Protein AF-A0A8J2JSR4-F1 (afdb_monomer_lite)

pLDDT: mean 81.47, std 17.01, range [42.22, 95.88]

Organism: NCBI:txid39272

InterPro domains:
  IPR002048 EF-hand domain [PS50222] (8-43)

Secondary structure (DSSP, 8-state):
-HHHHHHHHHHHHHHHHHHH-TT-SSEEEHHHHHHHHHHHS-TTSS-HHHHHHHHHHT-EEEEEEEEETTTTEEEEEEEEEEEEHHHHHHHHHHHHHHHHHHH-TTTTSSS--GGGS-S--S-----GGGGTTS---

Sequence (137 aa):
MEDKIKRESKQYLEKLFKKYDTLNCGAVSMADMRSIIIALLSPQEFDKEELERLMSNHIKESKYTVHNKQTNKFEVKYLKDTIDFPSAMAISVRFLVKAERENNPFSGTGLVQLRHFGPPSEKVIRNPDIQQKRRIF

Radius of gyration: 26.46 Å; chains: 1; bounding box: 50×22×97 Å

Structure (mmCIF, N/CA/C/O backbone):
data_AF-A0A8J2JSR4-F1
#
_entry.id   AF-A0A8J2JSR4-F1
#
loop_
_atom_site.group_PDB
_atom_site.id
_atom_site.type_symbol
_atom_site.label_atom_id
_atom_site.label_alt_id
_atom_site.label_comp_id
_atom_site.label_asym_id
_atom_site.label_entity_id
_atom_site.label_seq_id
_atom_site.pdbx_PDB_ins_code
_atom_site.Cartn_x
_atom_site.Cartn_y
_atom_site.Cartn_z
_atom_site.occupancy
_atom_site.B_iso_or_equiv
_atom_site.auth_seq_id
_atom_site.auth_comp_id
_atom_site.auth_asym_id
_atom_site.auth_atom_id
_atom_site.pdbx_PDB_model_num
ATOM 1 N N . MET A 1 1 ? 2.217 7.407 -18.743 1.00 78.06 1 MET A N 1
ATOM 2 C CA . MET A 1 1 ? 2.757 6.114 -18.261 1.00 78.06 1 MET A CA 1
ATOM 3 C C . MET A 1 1 ? 2.222 5.798 -16.875 1.00 78.06 1 MET A C 1
ATOM 5 O O . MET A 1 1 ? 1.557 4.785 -16.726 1.00 78.06 1 MET A O 1
ATOM 9 N N . GLU A 1 2 ? 2.426 6.688 -15.905 1.00 83.88 2 GLU A N 1
ATOM 10 C CA . GLU A 1 2 ? 1.967 6.505 -14.522 1.00 83.88 2 GLU A CA 1
ATOM 11 C C . GLU A 1 2 ? 0.459 6.230 -14.406 1.00 83.88 2 GLU A C 1
ATOM 13 O O . GLU A 1 2 ? 0.068 5.232 -13.812 1.00 83.88 2 GLU A O 1
ATOM 18 N N . ASP A 1 3 ? -0.390 7.012 -15.083 1.00 87.25 3 ASP A N 1
ATOM 19 C CA . ASP A 1 3 ? -1.846 6.782 -15.078 1.00 87.25 3 ASP A CA 1
ATOM 20 C C . ASP A 1 3 ? -2.262 5.439 -15.682 1.00 87.25 3 ASP A C 1
ATOM 22 O O . ASP A 1 3 ? -3.267 4.854 -15.278 1.00 87.25 3 ASP A O 1
ATOM 26 N N . LYS A 1 4 ? -1.501 4.941 -16.665 1.00 88.06 4 LYS A N 1
ATOM 27 C CA . LYS A 1 4 ? -1.750 3.628 -17.266 1.00 88.06 4 LYS A CA 1
ATOM 28 C C . LYS A 1 4 ? -1.457 2.539 -16.234 1.00 88.06 4 LYS A C 1
ATOM 30 O O . LYS A 1 4 ? -2.358 1.770 -15.916 1.00 88.06 4 LYS A O 1
ATOM 35 N N . ILE A 1 5 ? -0.256 2.567 -15.654 1.00 89.00 5 ILE A N 1
ATOM 36 C CA . ILE A 1 5 ? 0.177 1.619 -14.619 1.00 89.00 5 ILE A CA 1
ATOM 37 C C . ILE A 1 5 ? -0.777 1.654 -13.427 1.00 89.00 5 ILE A C 1
ATOM 39 O O . ILE A 1 5 ? -1.221 0.608 -12.973 1.00 89.00 5 ILE A O 1
ATOM 43 N N . LYS A 1 6 ? -1.170 2.845 -12.967 1.00 90.75 6 LYS A N 1
ATOM 44 C CA . LYS A 1 6 ? -2.132 3.016 -11.875 1.00 90.75 6 LYS A CA 1
ATOM 45 C C . LYS A 1 6 ? -3.478 2.358 -12.175 1.00 90.75 6 LYS A C 1
ATOM 47 O O . LYS A 1 6 ? -4.059 1.753 -11.284 1.00 90.75 6 LYS A O 1
ATOM 52 N N . ARG A 1 7 ? -4.003 2.471 -13.400 1.00 90.38 7 ARG A N 1
ATOM 53 C CA . ARG A 1 7 ? -5.274 1.823 -13.777 1.00 90.38 7 ARG A CA 1
ATOM 54 C C . ARG A 1 7 ? -5.152 0.303 -13.828 1.00 90.38 7 ARG A C 1
ATOM 56 O O . ARG A 1 7 ? -6.048 -0.378 -13.339 1.00 90.38 7 ARG A O 1
ATOM 63 N N . GLU A 1 8 ? -4.062 -0.202 -14.394 1.00 89.69 8 GLU A N 1
ATOM 64 C CA . GLU A 1 8 ? -3.825 -1.638 -14.579 1.00 89.69 8 GLU A CA 1
ATOM 65 C C . GLU A 1 8 ? -3.532 -2.345 -13.248 1.00 89.69 8 GLU A C 1
ATOM 67 O O . GLU A 1 8 ? -4.085 -3.409 -12.973 1.00 89.69 8 GLU A O 1
ATOM 72 N N . SER A 1 9 ? -2.739 -1.723 -12.372 1.00 91.50 9 SER A N 1
ATOM 73 C CA . SER A 1 9 ? -2.354 -2.307 -11.084 1.00 91.50 9 SER A CA 1
ATOM 74 C C . SER A 1 9 ? -3.413 -2.147 -9.993 1.00 91.50 9 SER A C 1
ATOM 76 O O . SER A 1 9 ? -3.409 -2.916 -9.030 1.00 91.50 9 SER A O 1
ATOM 78 N N . LYS A 1 10 ? -4.355 -1.199 -10.131 1.00 92.88 10 LYS A N 1
ATOM 79 C CA . LYS A 1 10 ? -5.305 -0.842 -9.063 1.00 92.88 10 LYS A CA 1
ATOM 80 C C . LYS A 1 10 ? -6.071 -2.033 -8.502 1.00 92.88 10 LYS A C 1
ATOM 82 O O . LYS A 1 10 ? -6.132 -2.185 -7.288 1.00 92.88 10 LYS A O 1
ATOM 87 N N . GLN A 1 11 ? -6.675 -2.853 -9.363 1.00 94.06 11 GLN A N 1
ATOM 88 C CA . GLN A 1 11 ? -7.523 -3.963 -8.912 1.00 94.06 11 GLN A CA 1
ATOM 89 C C . GLN A 1 11 ? -6.721 -5.031 -8.164 1.00 94.06 11 GLN A C 1
ATOM 91 O O . GLN A 1 11 ? -7.205 -5.607 -7.190 1.00 94.06 11 GLN A O 1
ATOM 96 N N . TYR A 1 12 ? -5.497 -5.298 -8.619 1.00 94.00 12 TYR A N 1
ATOM 97 C CA . TYR A 1 12 ? -4.609 -6.249 -7.964 1.00 94.00 12 TYR A CA 1
ATOM 98 C C . TYR A 1 12 ? -4.114 -5.702 -6.623 1.00 94.00 12 TYR A C 1
ATOM 100 O O . TYR A 1 12 ? -4.220 -6.385 -5.604 1.00 94.00 12 TYR A O 1
ATOM 108 N N . LEU A 1 13 ? -3.678 -4.438 -6.598 1.00 94.69 13 LEU A N 1
ATOM 109 C CA . LEU A 1 13 ? -3.234 -3.785 -5.373 1.00 94.69 13 LEU A CA 1
ATOM 110 C C . LEU A 1 13 ? -4.362 -3.676 -4.344 1.00 94.69 13 LEU A C 1
ATOM 112 O O . LEU A 1 13 ? -4.118 -3.877 -3.165 1.00 94.69 13 LEU A O 1
ATOM 116 N N . GLU A 1 14 ? -5.601 -3.417 -4.765 1.00 95.38 14 GLU A N 1
ATOM 117 C CA . GLU A 1 14 ? -6.758 -3.379 -3.863 1.00 95.38 14 GLU A CA 1
ATOM 118 C C . GLU A 1 14 ? -7.030 -4.747 -3.217 1.00 95.38 14 GLU A C 1
ATOM 120 O O . GLU A 1 14 ? -7.317 -4.818 -2.022 1.00 95.38 14 GLU A O 1
ATOM 125 N N . LYS A 1 15 ? -6.897 -5.844 -3.976 1.00 94.75 15 LYS A N 1
ATOM 126 C CA . LYS A 1 15 ? -7.020 -7.209 -3.438 1.00 94.75 15 LYS A CA 1
ATOM 127 C C . LYS A 1 15 ? -5.912 -7.525 -2.437 1.00 94.75 15 LYS A C 1
ATOM 129 O O . LYS A 1 15 ? -6.202 -8.078 -1.379 1.00 94.75 15 LYS A O 1
ATOM 134 N N . LEU A 1 16 ? -4.666 -7.170 -2.757 1.00 94.81 16 LEU A N 1
ATOM 135 C CA . LEU A 1 16 ? -3.543 -7.330 -1.833 1.00 94.81 16 LEU A CA 1
ATOM 136 C C . LEU A 1 16 ? -3.757 -6.490 -0.576 1.00 94.81 16 LEU A C 1
ATOM 138 O O . LEU A 1 16 ? -3.697 -7.021 0.523 1.00 94.81 16 LEU A O 1
ATOM 142 N N . PHE A 1 17 ? -4.092 -5.213 -0.723 1.00 95.88 17 PHE A N 1
ATOM 143 C CA . PHE A 1 17 ? -4.313 -4.311 0.399 1.00 95.88 17 PHE A CA 1
ATOM 144 C C . PHE A 1 17 ? -5.393 -4.837 1.351 1.00 95.88 17 PHE A C 1
ATOM 146 O O . PHE A 1 17 ? -5.145 -4.942 2.545 1.00 95.88 17 PHE A O 1
ATOM 153 N N . LYS A 1 18 ? -6.546 -5.277 0.827 1.00 95.06 18 LYS A N 1
ATOM 154 C CA . LYS A 1 18 ? -7.618 -5.885 1.639 1.00 95.06 18 LYS A CA 1
ATOM 155 C C . LYS A 1 18 ? -7.190 -7.166 2.356 1.00 95.06 18 LYS A C 1
ATOM 157 O O . LYS A 1 18 ? -7.722 -7.468 3.415 1.00 95.06 18 LYS A O 1
ATOM 162 N N . LYS A 1 19 ? -6.244 -7.928 1.799 1.00 95.12 19 LYS A N 1
ATOM 163 C CA . LYS A 1 19 ? -5.693 -9.121 2.461 1.00 95.12 19 LYS A CA 1
ATOM 164 C C . LYS A 1 19 ? -4.889 -8.755 3.714 1.00 95.12 19 LYS A C 1
ATOM 166 O O . LYS A 1 19 ? -4.884 -9.530 4.664 1.00 95.12 19 LYS A O 1
ATOM 171 N N . TYR A 1 20 ? -4.211 -7.609 3.699 1.00 94.31 20 TYR A N 1
ATOM 172 C CA . TYR A 1 20 ? -3.370 -7.148 4.804 1.00 94.31 20 TYR A CA 1
ATOM 173 C C . TYR A 1 20 ? -4.084 -6.168 5.756 1.00 94.31 20 TYR A C 1
ATOM 175 O O . TYR A 1 20 ? -3.687 -6.054 6.913 1.00 94.31 20 TYR A O 1
ATOM 183 N N . ASP A 1 21 ? -5.170 -5.516 5.330 1.00 93.31 21 ASP A N 1
ATOM 184 C CA . ASP A 1 21 ? -6.049 -4.700 6.185 1.00 93.31 21 ASP A CA 1
ATOM 185 C C . ASP A 1 21 ? -6.946 -5.587 7.068 1.00 93.31 21 ASP A C 1
ATOM 187 O O . ASP A 1 21 ? -8.161 -5.686 6.901 1.00 93.31 21 ASP A O 1
ATOM 191 N N . THR A 1 22 ? -6.323 -6.273 8.025 1.00 89.12 22 THR A N 1
ATOM 192 C CA . THR A 1 22 ? -7.001 -7.213 8.936 1.00 89.12 22 THR A CA 1
ATOM 193 C C . THR A 1 22 ? -8.053 -6.547 9.826 1.00 89.12 22 THR A C 1
ATOM 195 O O . THR A 1 22 ? -8.995 -7.203 10.271 1.00 89.12 22 THR A O 1
ATOM 198 N N . LEU A 1 23 ? -7.910 -5.244 10.082 1.00 88.31 23 LEU A N 1
ATOM 199 C CA . LEU A 1 23 ? -8.803 -4.463 10.935 1.00 88.31 23 LEU A CA 1
ATOM 200 C C . LEU A 1 23 ? -9.918 -3.759 10.148 1.00 88.31 23 LEU A C 1
ATOM 202 O O . LEU A 1 23 ? -10.760 -3.108 10.769 1.00 88.31 23 LEU A O 1
ATOM 206 N N . ASN A 1 24 ? -9.941 -3.895 8.816 1.00 87.75 24 ASN A N 1
ATOM 207 C CA . ASN A 1 24 ? -10.837 -3.178 7.904 1.00 87.75 24 ASN A CA 1
ATOM 208 C C . ASN A 1 24 ? -10.876 -1.667 8.188 1.00 87.75 24 ASN A C 1
ATOM 210 O O . ASN A 1 24 ? -11.939 -1.040 8.166 1.00 87.75 24 ASN A O 1
ATOM 214 N N . CYS A 1 25 ? -9.721 -1.086 8.514 1.00 88.81 25 CYS A N 1
ATOM 215 C CA . CYS A 1 25 ? -9.599 0.323 8.877 1.00 88.81 25 CYS A CA 1
ATOM 216 C C . CYS A 1 25 ? -9.194 1.206 7.689 1.00 88.81 25 CYS A C 1
ATOM 218 O O . CYS A 1 25 ? -9.073 2.422 7.838 1.00 88.81 25 CYS A O 1
ATOM 220 N N . GLY A 1 26 ? -9.012 0.613 6.503 1.00 90.69 26 GLY A N 1
ATOM 221 C CA . GLY A 1 26 ? -8.579 1.310 5.295 1.00 90.69 26 GLY A CA 1
ATOM 222 C C . GLY A 1 26 ? -7.092 1.666 5.301 1.00 90.69 26 GLY A C 1
ATOM 223 O O . GLY A 1 26 ? -6.655 2.466 4.467 1.00 90.69 26 GLY A O 1
ATOM 224 N N . ALA A 1 27 ? -6.324 1.087 6.226 1.00 94.06 27 ALA A N 1
ATOM 225 C CA . ALA A 1 27 ? -4.904 1.328 6.406 1.00 94.06 27 ALA A CA 1
ATOM 226 C C . ALA A 1 27 ? -4.170 0.040 6.791 1.00 94.06 27 ALA A C 1
ATOM 228 O O . ALA A 1 27 ? -4.729 -0.852 7.423 1.00 94.06 27 ALA A O 1
ATOM 229 N N . VAL A 1 28 ? -2.897 -0.044 6.422 1.00 95.56 28 VAL A N 1
ATOM 230 C CA . VAL A 1 28 ? -2.024 -1.181 6.743 1.00 95.56 28 VAL A CA 1
ATOM 231 C C . VAL A 1 28 ? -0.803 -0.706 7.517 1.00 95.56 28 VAL A C 1
ATOM 233 O O . VAL A 1 28 ? -0.411 0.457 7.409 1.00 95.56 28 VAL A O 1
ATOM 236 N N . SER A 1 29 ? -0.191 -1.586 8.307 1.00 94.38 29 SER A N 1
ATOM 237 C CA . SER A 1 29 ? 1.064 -1.255 8.986 1.00 94.38 29 SER A CA 1
ATOM 238 C C . SER A 1 29 ? 2.214 -1.104 7.981 1.00 94.38 29 SER A C 1
ATOM 240 O O . SER A 1 29 ? 2.149 -1.609 6.858 1.00 94.38 29 SER A O 1
ATOM 242 N N . MET A 1 30 ? 3.318 -0.464 8.379 1.00 93.19 30 MET A N 1
ATOM 243 C CA . MET A 1 30 ? 4.531 -0.441 7.544 1.00 93.19 30 MET A CA 1
ATOM 244 C C . MET A 1 30 ? 5.041 -1.851 7.200 1.00 93.19 30 MET A C 1
ATOM 246 O O . MET A 1 30 ? 5.494 -2.089 6.082 1.00 93.19 30 MET A O 1
ATOM 250 N N . ALA A 1 31 ? 4.951 -2.805 8.132 1.00 92.75 31 ALA A N 1
ATOM 251 C CA . ALA A 1 31 ? 5.380 -4.186 7.898 1.00 92.75 31 ALA A CA 1
ATOM 252 C C . ALA A 1 31 ? 4.512 -4.886 6.838 1.00 92.75 31 ALA A C 1
ATOM 254 O O . ALA A 1 31 ? 5.020 -5.587 5.957 1.00 92.75 31 ALA A O 1
ATOM 255 N N . ASP A 1 32 ? 3.207 -4.639 6.880 1.00 94.50 32 ASP A N 1
ATOM 256 C CA . ASP A 1 32 ? 2.267 -5.132 5.879 1.00 94.50 32 ASP A CA 1
ATOM 257 C C . ASP A 1 32 ? 2.490 -4.461 4.524 1.00 94.50 32 ASP A C 1
ATOM 259 O O . ASP A 1 32 ? 2.485 -5.130 3.493 1.00 94.50 32 ASP A O 1
ATOM 263 N N . MET A 1 33 ? 2.782 -3.158 4.509 1.00 94.44 33 MET A N 1
ATOM 264 C CA . MET A 1 33 ? 3.117 -2.444 3.280 1.00 94.44 33 MET A CA 1
ATOM 265 C C . MET A 1 33 ? 4.378 -3.012 2.612 1.00 94.44 33 MET A C 1
ATOM 267 O O . MET A 1 33 ? 4.390 -3.204 1.396 1.00 94.44 33 MET A O 1
ATOM 271 N N . ARG A 1 34 ? 5.415 -3.367 3.385 1.00 93.56 34 ARG A N 1
ATOM 272 C CA . ARG A 1 34 ? 6.588 -4.089 2.851 1.00 93.56 34 ARG A CA 1
ATOM 273 C C . ARG A 1 34 ? 6.181 -5.411 2.210 1.00 93.56 34 ARG A C 1
A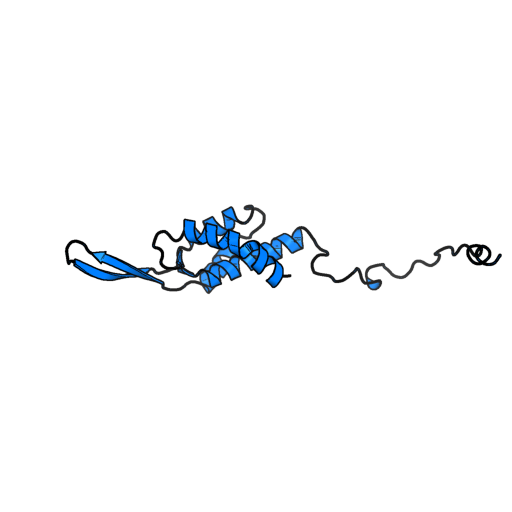TOM 275 O O . ARG A 1 34 ? 6.653 -5.736 1.125 1.00 93.56 34 ARG A O 1
ATOM 282 N N . SER A 1 35 ? 5.284 -6.150 2.858 1.00 93.44 35 SER A N 1
ATOM 283 C CA . SER A 1 35 ? 4.774 -7.424 2.342 1.00 93.44 35 SER A CA 1
ATOM 284 C C . SER A 1 35 ? 3.986 -7.242 1.041 1.00 93.44 35 SER A C 1
ATOM 286 O O . SER A 1 35 ? 4.138 -8.044 0.122 1.00 93.44 35 SER A O 1
ATOM 288 N N . ILE A 1 36 ? 3.207 -6.161 0.923 1.00 94.12 36 ILE A N 1
ATOM 289 C CA . ILE A 1 36 ? 2.512 -5.786 -0.315 1.00 94.12 36 ILE A CA 1
ATOM 290 C C . ILE A 1 36 ? 3.516 -5.511 -1.438 1.00 94.12 36 ILE A C 1
ATOM 292 O O . ILE A 1 36 ? 3.337 -6.032 -2.536 1.00 94.12 36 ILE A O 1
ATOM 296 N N . ILE A 1 37 ? 4.579 -4.743 -1.177 1.00 93.31 37 ILE A N 1
ATOM 297 C CA . ILE A 1 37 ? 5.602 -4.439 -2.191 1.00 93.31 37 ILE A CA 1
ATOM 298 C C . ILE A 1 37 ? 6.351 -5.699 -2.630 1.00 93.31 37 ILE A C 1
ATOM 300 O O . ILE A 1 37 ? 6.508 -5.906 -3.826 1.00 93.31 37 ILE A O 1
ATOM 304 N N . ILE A 1 38 ? 6.724 -6.580 -1.699 1.00 91.62 38 ILE A N 1
ATOM 305 C CA . ILE A 1 38 ? 7.365 -7.870 -2.013 1.00 91.62 38 ILE A CA 1
ATOM 306 C C . ILE A 1 38 ? 6.441 -8.780 -2.841 1.00 91.62 38 ILE A C 1
ATOM 308 O O . ILE A 1 38 ? 6.908 -9.561 -3.662 1.00 91.62 38 ILE A O 1
ATOM 312 N N . ALA A 1 39 ? 5.124 -8.708 -2.632 1.00 90.38 39 ALA A N 1
ATOM 313 C CA . ALA A 1 39 ? 4.154 -9.471 -3.419 1.00 90.38 39 ALA A CA 1
ATOM 314 C C . ALA A 1 39 ? 3.872 -8.855 -4.802 1.00 90.38 39 ALA A C 1
ATOM 316 O O . ALA A 1 39 ? 3.342 -9.534 -5.684 1.00 90.38 39 ALA A O 1
ATOM 317 N N . LEU A 1 40 ? 4.160 -7.563 -4.971 1.00 89.25 40 LEU A N 1
ATOM 318 C CA . LEU A 1 40 ? 3.957 -6.818 -6.210 1.00 89.25 40 LEU A CA 1
ATOM 319 C C . LEU A 1 40 ? 5.188 -6.877 -7.122 1.00 89.25 40 LEU A C 1
ATOM 321 O O . LEU A 1 40 ? 5.037 -6.895 -8.340 1.00 89.25 40 LEU A O 1
ATOM 325 N N . LEU A 1 41 ? 6.379 -6.870 -6.526 1.00 87.94 41 LEU A N 1
ATOM 326 C CA . LEU A 1 41 ? 7.670 -6.717 -7.186 1.00 87.94 41 LEU A CA 1
ATOM 327 C C . LEU A 1 41 ? 8.666 -7.733 -6.640 1.00 87.94 41 LEU A C 1
ATOM 329 O O . LEU A 1 41 ? 8.679 -8.047 -5.448 1.00 87.94 41 LEU A O 1
ATOM 333 N N . SER A 1 42 ? 9.561 -8.197 -7.502 1.00 81.94 42 SER A N 1
ATOM 334 C CA . SER A 1 42 ? 10.660 -9.060 -7.086 1.00 81.94 42 SER A CA 1
ATOM 335 C C . SER A 1 42 ? 11.619 -8.286 -6.167 1.00 81.94 42 SER A C 1
ATOM 337 O O . SER A 1 42 ? 11.832 -7.092 -6.375 1.00 81.94 42 SER A O 1
ATOM 339 N N . PRO A 1 43 ? 12.285 -8.932 -5.188 1.00 76.44 43 PRO A N 1
ATOM 340 C CA . PRO A 1 43 ? 13.209 -8.256 -4.265 1.00 76.44 43 PRO A CA 1
ATOM 341 C C . PRO A 1 43 ? 14.379 -7.502 -4.919 1.00 76.44 43 PRO A C 1
ATOM 343 O O . PRO A 1 43 ? 15.067 -6.752 -4.236 1.00 76.44 43 PRO A O 1
ATOM 346 N N . GLN A 1 44 ? 14.636 -7.738 -6.207 1.00 78.06 44 GLN A N 1
ATOM 347 C CA . GLN A 1 44 ? 15.673 -7.067 -6.995 1.00 78.06 44 GLN A CA 1
ATOM 348 C C . GLN A 1 44 ? 15.177 -5.765 -7.649 1.00 78.06 44 GLN A C 1
ATOM 350 O O . GLN A 1 44 ? 15.992 -4.945 -8.049 1.00 78.06 44 GLN A O 1
ATOM 355 N N . GLU A 1 45 ? 13.860 -5.565 -7.746 1.00 78.25 45 GLU A N 1
ATOM 356 C CA . GLU A 1 45 ? 13.233 -4.456 -8.484 1.00 78.25 45 GLU A CA 1
ATOM 357 C C . GLU A 1 45 ? 12.963 -3.223 -7.606 1.00 78.25 45 GLU A C 1
ATOM 359 O O . GLU A 1 45 ? 12.481 -2.197 -8.090 1.00 78.25 45 GLU A O 1
ATOM 364 N N . PHE A 1 46 ? 13.248 -3.295 -6.302 1.00 83.62 46 PHE A N 1
ATOM 365 C CA . PHE A 1 46 ? 13.070 -2.160 -5.404 1.00 83.62 46 PHE A CA 1
ATOM 366 C C . PHE A 1 46 ? 14.218 -2.016 -4.407 1.00 83.62 46 PHE A C 1
ATOM 368 O O . PHE A 1 46 ? 14.733 -2.983 -3.848 1.00 83.62 46 PHE A O 1
ATOM 375 N N . ASP A 1 47 ? 14.584 -0.761 -4.158 1.00 89.19 47 ASP A N 1
ATOM 376 C CA . ASP A 1 47 ? 15.524 -0.394 -3.110 1.00 89.19 47 ASP A CA 1
ATOM 377 C C . ASP A 1 47 ? 14.784 -0.298 -1.768 1.00 89.19 47 ASP A C 1
ATOM 379 O O . ASP A 1 47 ? 13.778 0.409 -1.633 1.00 89.19 47 ASP A O 1
ATOM 383 N N . LYS A 1 48 ? 15.291 -1.029 -0.772 1.00 88.75 48 LYS A N 1
ATOM 384 C CA . LYS A 1 48 ? 14.727 -1.059 0.579 1.00 88.75 48 LYS A CA 1
ATOM 385 C C . LYS A 1 48 ? 14.841 0.302 1.257 1.00 88.75 48 LYS A C 1
ATOM 387 O O . LYS A 1 48 ? 13.903 0.699 1.939 1.00 88.75 48 LYS A O 1
ATOM 392 N N . GLU A 1 49 ? 15.937 1.027 1.055 1.00 91.19 49 GLU A N 1
ATOM 393 C CA . GLU A 1 49 ? 16.144 2.338 1.681 1.00 91.19 49 GLU A CA 1
ATOM 394 C C . GLU A 1 49 ? 15.185 3.381 1.096 1.00 91.19 49 GLU A C 1
ATOM 396 O O . GLU A 1 49 ? 14.527 4.125 1.832 1.00 91.19 49 GLU A O 1
ATOM 401 N N . GLU A 1 50 ? 15.026 3.385 -0.233 1.00 92.62 50 GLU A N 1
ATOM 402 C CA . GLU A 1 50 ? 14.011 4.193 -0.907 1.00 92.62 50 GLU A CA 1
ATOM 403 C C . GLU A 1 50 ? 12.594 3.865 -0.406 1.00 92.62 50 GLU A C 1
ATOM 405 O O . GLU A 1 50 ? 11.813 4.791 -0.162 1.00 92.62 50 GLU A O 1
ATOM 410 N N . LEU A 1 51 ? 12.267 2.579 -0.219 1.00 92.88 51 LEU A N 1
ATOM 411 C CA . LEU A 1 51 ? 10.961 2.141 0.278 1.00 92.88 51 LEU A CA 1
ATOM 412 C C . LEU A 1 51 ? 10.695 2.642 1.702 1.00 92.88 51 LEU A C 1
ATOM 414 O O . LEU A 1 51 ? 9.637 3.221 1.942 1.00 92.88 51 LEU A O 1
ATOM 418 N N . GLU A 1 52 ? 11.645 2.480 2.626 1.00 93.56 52 GLU A N 1
ATOM 419 C CA . GLU A 1 52 ? 11.512 2.979 4.002 1.00 93.56 52 GLU A CA 1
ATOM 420 C C . GLU A 1 52 ? 11.271 4.482 4.045 1.00 93.56 52 GLU A C 1
ATOM 422 O O . GLU A 1 52 ? 10.358 4.958 4.725 1.00 93.56 52 GLU A O 1
ATOM 427 N N . ARG A 1 53 ? 12.048 5.242 3.270 1.00 94.31 53 ARG A N 1
ATOM 428 C CA . ARG A 1 53 ? 11.893 6.694 3.182 1.00 94.31 53 ARG A CA 1
ATOM 429 C C . ARG A 1 53 ? 10.509 7.083 2.663 1.00 94.31 53 ARG A C 1
ATOM 431 O O . ARG A 1 53 ? 9.886 7.996 3.200 1.00 94.31 53 ARG A O 1
ATOM 438 N N . LEU A 1 54 ? 10.021 6.409 1.622 1.00 94.00 54 LEU A N 1
ATOM 439 C CA . LEU A 1 54 ? 8.698 6.687 1.063 1.00 94.00 54 LEU A CA 1
ATOM 440 C C . LEU A 1 54 ? 7.583 6.333 2.039 1.00 94.00 54 LEU A C 1
ATOM 442 O O . LEU A 1 54 ? 6.694 7.149 2.248 1.00 94.00 54 LEU A O 1
ATOM 446 N N . MET A 1 55 ? 7.646 5.164 2.672 1.00 94.19 55 MET A N 1
ATOM 447 C CA . MET A 1 55 ? 6.669 4.779 3.687 1.00 94.19 55 MET A CA 1
ATOM 448 C C . MET A 1 55 ? 6.632 5.799 4.824 1.00 94.19 55 MET A C 1
ATOM 450 O O . MET A 1 55 ? 5.548 6.239 5.189 1.00 94.19 55 MET A O 1
ATOM 454 N N . SER A 1 56 ? 7.799 6.252 5.290 1.00 94.12 56 SER A N 1
ATOM 455 C CA . SER A 1 56 ? 7.924 7.239 6.370 1.00 94.12 56 SER A CA 1
ATOM 456 C C . SER A 1 56 ? 7.239 8.571 6.042 1.00 94.12 56 SER A C 1
ATOM 458 O O . SER A 1 56 ? 6.567 9.147 6.892 1.00 94.12 56 SER A O 1
ATOM 460 N N . ASN A 1 57 ? 7.328 9.030 4.789 1.00 94.00 57 ASN A N 1
ATOM 461 C CA . ASN A 1 57 ? 6.652 10.250 4.325 1.00 94.00 57 ASN A CA 1
ATOM 462 C C . ASN A 1 57 ? 5.121 10.120 4.257 1.00 94.00 57 ASN A C 1
ATOM 464 O O . ASN A 1 57 ? 4.415 11.125 4.179 1.00 94.00 57 ASN A O 1
ATOM 468 N N . HIS A 1 58 ? 4.614 8.890 4.237 1.00 92.50 58 HIS A N 1
ATOM 469 C CA . HIS A 1 58 ? 3.201 8.571 4.077 1.00 92.50 58 HIS A CA 1
ATOM 470 C C . HIS A 1 58 ? 2.557 8.007 5.352 1.00 92.50 58 HIS A C 1
ATOM 472 O O . HIS A 1 58 ? 1.389 7.613 5.310 1.00 92.50 58 HIS A O 1
ATOM 478 N N . ILE A 1 59 ? 3.285 7.990 6.476 1.00 93.38 59 ILE A N 1
ATOM 479 C CA . ILE A 1 59 ? 2.762 7.544 7.768 1.00 93.38 59 ILE A CA 1
ATOM 480 C C . ILE A 1 59 ? 1.614 8.448 8.212 1.00 93.38 59 ILE A C 1
ATOM 482 O O . ILE A 1 59 ? 1.715 9.677 8.222 1.00 93.38 59 ILE A O 1
ATOM 486 N N . LYS A 1 60 ? 0.520 7.811 8.623 1.00 91.12 60 LYS A N 1
ATOM 487 C CA . LYS A 1 60 ? -0.654 8.451 9.207 1.00 91.12 60 LYS A CA 1
ATOM 488 C C . LYS A 1 60 ? -1.163 7.649 10.397 1.00 91.12 60 LYS A C 1
ATOM 490 O O . LYS A 1 60 ? -0.912 6.449 10.530 1.00 91.12 60 LYS A O 1
ATOM 495 N N . GLU A 1 61 ? -1.911 8.331 11.253 1.00 91.50 61 GLU A N 1
ATOM 496 C CA . GLU A 1 61 ? -2.707 7.697 12.297 1.00 91.50 61 GLU A CA 1
ATOM 497 C C . GLU A 1 61 ? -4.063 7.277 11.722 1.00 91.50 61 GLU A C 1
ATOM 499 O O . GLU A 1 61 ? -4.750 8.072 11.076 1.00 91.50 61 GLU A O 1
ATOM 504 N N . SER A 1 62 ? -4.446 6.027 11.969 1.00 90.50 62 SER A N 1
ATOM 505 C CA . SER A 1 62 ? -5.729 5.467 11.541 1.00 90.50 62 SER A CA 1
ATOM 506 C C . SER A 1 62 ? -6.564 5.064 12.744 1.00 90.50 62 SER A C 1
ATOM 508 O O . SER A 1 62 ? -6.042 4.754 13.813 1.00 90.50 62 SER A O 1
ATOM 510 N N . LYS A 1 63 ? -7.885 5.057 12.581 1.00 91.19 63 LYS A N 1
ATOM 511 C CA . LYS A 1 63 ? -8.824 4.693 13.645 1.00 91.19 63 LYS A CA 1
ATOM 512 C C . LYS A 1 63 ? -9.714 3.546 13.209 1.00 91.19 63 LYS A C 1
ATOM 514 O O . LYS A 1 63 ? -10.123 3.479 12.054 1.00 91.19 63 LYS A O 1
ATOM 519 N N . TYR A 1 64 ? -10.049 2.678 14.152 1.00 90.25 64 TYR A N 1
ATOM 520 C CA . TYR A 1 64 ? -10.977 1.577 13.934 1.00 90.25 64 TYR A CA 1
ATOM 521 C C . TYR A 1 64 ? -11.866 1.386 15.154 1.00 90.25 64 TYR A C 1
ATOM 523 O O . TYR A 1 64 ? -11.521 1.765 16.276 1.00 90.25 64 TYR A O 1
ATOM 531 N N . THR A 1 65 ? -13.054 0.844 14.919 1.00 89.38 65 THR A N 1
ATOM 532 C CA . THR A 1 65 ? -14.062 0.660 15.960 1.00 89.38 65 THR A CA 1
ATOM 533 C C . THR A 1 65 ? -14.077 -0.792 16.401 1.00 89.38 65 THR A C 1
ATOM 535 O O . THR A 1 65 ? -14.162 -1.697 15.576 1.00 89.38 65 THR A O 1
ATOM 538 N N . VAL A 1 66 ? -14.014 -1.019 17.710 1.00 90.75 66 VAL A N 1
ATOM 539 C CA . VAL A 1 66 ? -14.120 -2.351 18.308 1.00 90.75 66 VAL A CA 1
ATOM 540 C C . VAL A 1 66 ? -15.366 -2.393 19.174 1.00 90.75 66 VAL A C 1
ATOM 542 O O . VAL A 1 66 ? -15.571 -1.534 20.029 1.00 90.75 66 VAL A O 1
ATOM 545 N N . HIS A 1 67 ? -16.206 -3.404 18.965 1.00 90.69 67 HIS A N 1
ATOM 546 C CA . HIS A 1 67 ? -17.316 -3.682 19.870 1.00 90.69 67 HIS A CA 1
ATOM 547 C C . HIS A 1 67 ? -16.786 -4.418 21.101 1.00 90.69 67 HIS A C 1
ATOM 549 O O . HIS A 1 67 ? -16.352 -5.569 21.013 1.00 90.69 67 HIS A O 1
ATOM 555 N N . ASN A 1 68 ? -16.803 -3.748 22.251 1.00 89.69 68 ASN A N 1
ATOM 556 C CA . ASN A 1 68 ? -16.455 -4.373 23.515 1.00 89.69 68 ASN A CA 1
ATOM 557 C C . ASN A 1 68 ? -17.679 -5.126 24.053 1.00 89.69 68 ASN A C 1
ATOM 559 O O . ASN A 1 68 ? -18.658 -4.524 24.492 1.00 89.69 68 ASN A O 1
ATOM 563 N N . LYS A 1 69 ? -17.610 -6.461 24.038 1.00 91.00 69 LYS A N 1
ATOM 564 C CA . LYS A 1 69 ? -18.700 -7.340 24.489 1.00 91.00 69 LYS A CA 1
ATOM 565 C C . LYS A 1 69 ? -18.975 -7.254 25.993 1.00 91.00 69 LYS A C 1
ATOM 567 O O . LYS A 1 69 ? -20.073 -7.594 26.414 1.00 91.00 69 LYS A O 1
ATOM 572 N N . GLN A 1 70 ? -18.004 -6.818 26.797 1.00 89.94 70 GLN A N 1
ATOM 573 C CA . GLN A 1 70 ? -18.152 -6.730 28.254 1.00 89.94 70 GLN A CA 1
ATOM 574 C C . GLN A 1 70 ? -18.889 -5.457 28.670 1.00 89.94 70 GLN A C 1
ATOM 576 O O . GLN A 1 70 ? -19.778 -5.497 29.513 1.00 89.94 70 GLN A O 1
ATOM 581 N N . THR A 1 71 ? -18.542 -4.322 28.062 1.00 89.75 71 THR A N 1
ATOM 582 C CA . THR A 1 71 ? -19.171 -3.022 28.352 1.00 89.75 71 THR A CA 1
ATOM 583 C C . THR A 1 71 ? -20.358 -2.723 27.436 1.00 89.75 71 THR A C 1
ATOM 585 O O . THR A 1 71 ? -21.079 -1.754 27.666 1.00 89.75 71 THR A O 1
ATOM 588 N N . ASN A 1 72 ? -20.555 -3.554 26.407 1.00 91.31 72 ASN A N 1
ATOM 589 C CA . ASN A 1 72 ? -21.541 -3.419 25.338 1.00 91.31 72 ASN A CA 1
ATOM 590 C C . ASN A 1 72 ? -21.475 -2.066 24.603 1.00 91.31 72 ASN A C 1
ATOM 592 O O . ASN A 1 72 ? -22.477 -1.554 24.105 1.00 91.31 72 ASN A O 1
ATOM 596 N N . LYS A 1 73 ? -20.276 -1.477 24.546 1.00 92.38 73 LYS A N 1
ATOM 597 C CA . LYS A 1 73 ? -20.001 -0.175 23.931 1.00 92.38 73 LYS A CA 1
ATOM 598 C C . LYS A 1 73 ? -19.064 -0.326 22.739 1.00 92.38 73 LYS A C 1
ATOM 600 O O . LYS A 1 73 ? -18.271 -1.265 22.656 1.00 92.38 73 LYS A O 1
ATOM 605 N N . PHE A 1 74 ? -19.157 0.624 21.816 1.00 92.00 74 PHE A N 1
ATOM 606 C CA . PHE A 1 74 ? -18.191 0.777 20.737 1.00 92.00 74 PHE A CA 1
ATOM 607 C C . PHE A 1 74 ? -17.033 1.644 21.219 1.00 92.00 74 PHE A C 1
ATOM 609 O O . PHE A 1 74 ? -17.229 2.786 21.630 1.00 92.00 74 PHE A O 1
ATOM 616 N N . GLU A 1 75 ? -15.829 1.089 21.169 1.00 91.25 75 GLU A N 1
ATOM 617 C CA . GLU A 1 75 ? -14.595 1.784 21.509 1.00 91.25 75 GLU A CA 1
ATOM 618 C C . GLU A 1 75 ? -13.852 2.144 20.223 1.00 91.25 75 GLU A C 1
ATOM 620 O O . GLU A 1 75 ? -13.686 1.310 19.330 1.00 91.25 75 GLU A O 1
ATOM 625 N N . VAL A 1 76 ? -13.399 3.394 20.122 1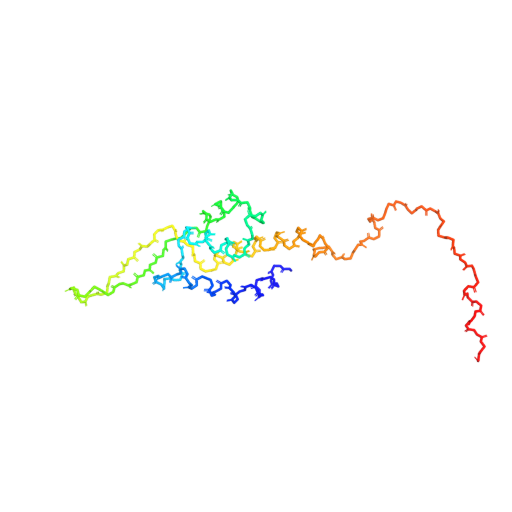.00 92.06 76 VAL A N 1
ATOM 626 C CA . VAL A 1 76 ? -12.535 3.839 19.026 1.00 92.06 76 VAL A CA 1
ATOM 627 C C . VAL A 1 76 ? -11.092 3.618 19.452 1.00 92.06 76 VAL A C 1
ATOM 629 O O . VAL A 1 76 ? -10.636 4.204 20.433 1.00 92.06 76 VAL A O 1
ATOM 632 N N . LYS A 1 77 ? -10.377 2.776 18.711 1.00 91.50 77 LYS A N 1
ATOM 633 C CA . LYS A 1 77 ? -8.945 2.547 18.894 1.00 91.50 77 LYS A CA 1
ATOM 634 C C . LYS A 1 77 ? -8.167 3.252 17.796 1.00 91.50 77 LYS A C 1
ATOM 636 O O . LYS A 1 77 ? -8.622 3.338 16.655 1.00 91.50 77 LYS A O 1
ATOM 641 N N . TYR A 1 78 ? -6.987 3.730 18.163 1.00 90.62 78 TYR A N 1
ATOM 642 C CA . TYR A 1 78 ? -6.067 4.421 17.272 1.00 90.62 78 TYR A CA 1
ATOM 643 C C . TYR A 1 78 ? -4.875 3.517 16.979 1.00 90.62 78 TYR A C 1
ATOM 645 O O . TYR A 1 78 ? -4.359 2.842 17.872 1.00 90.62 78 TYR A O 1
ATOM 653 N N . LEU A 1 79 ? -4.466 3.495 15.718 1.00 88.62 79 LEU A N 1
ATOM 654 C CA . LEU A 1 79 ? -3.313 2.771 15.219 1.00 88.62 79 LEU A CA 1
ATOM 655 C C . LEU A 1 79 ? -2.331 3.799 14.656 1.00 88.62 79 LEU A C 1
ATOM 657 O O . LEU A 1 79 ? -2.672 4.569 13.757 1.00 88.62 79 LEU A O 1
ATOM 661 N N . LYS A 1 80 ? -1.124 3.820 15.217 1.00 90.31 80 LYS A N 1
ATOM 662 C CA . LYS A 1 80 ? -0.016 4.650 14.734 1.00 90.31 80 LYS A CA 1
ATOM 663 C C . LYS A 1 80 ? 0.746 3.909 13.635 1.00 90.31 80 LYS A C 1
ATOM 665 O O . LYS A 1 80 ? 0.609 2.695 13.507 1.00 90.31 80 LYS A O 1
ATOM 670 N N . ASP A 1 81 ? 1.532 4.649 12.859 1.00 91.81 81 ASP A N 1
ATOM 671 C CA . ASP A 1 81 ? 2.459 4.092 11.862 1.00 91.81 81 ASP A CA 1
ATOM 672 C C . ASP A 1 81 ? 1.769 3.283 10.750 1.00 91.81 81 ASP A C 1
ATOM 674 O O . ASP A 1 81 ? 2.207 2.200 10.351 1.00 91.81 81 ASP A O 1
ATOM 678 N N . THR A 1 82 ? 0.658 3.830 10.247 1.00 94.12 82 THR A N 1
ATOM 679 C CA . THR A 1 82 ? -0.168 3.195 9.212 1.00 94.12 82 THR A CA 1
ATOM 680 C C . THR A 1 82 ? -0.094 3.923 7.879 1.00 94.12 82 THR A C 1
ATOM 682 O O . THR A 1 82 ? 0.173 5.122 7.824 1.00 94.12 82 THR A O 1
ATOM 685 N N . ILE A 1 83 ? -0.363 3.197 6.798 1.00 95.56 83 ILE A N 1
ATOM 686 C CA . ILE A 1 83 ? -0.372 3.703 5.427 1.00 95.56 83 ILE A CA 1
ATOM 687 C C . ILE A 1 83 ? -1.754 3.440 4.832 1.00 95.56 83 ILE A C 1
ATOM 689 O O . ILE A 1 83 ? -2.210 2.298 4.771 1.00 95.56 83 ILE A O 1
ATOM 693 N N . ASP A 1 84 ? -2.421 4.507 4.392 1.00 94.94 84 ASP A N 1
ATOM 694 C CA . ASP A 1 84 ? -3.724 4.423 3.733 1.00 94.94 84 ASP A CA 1
ATOM 695 C C . ASP A 1 84 ? -3.608 3.895 2.294 1.00 94.94 84 ASP A C 1
ATOM 697 O O . ASP A 1 84 ? -2.548 3.938 1.662 1.00 94.94 84 ASP A O 1
ATOM 701 N N . PHE A 1 85 ? -4.718 3.403 1.740 1.00 94.25 85 PHE A N 1
ATOM 702 C CA . PHE A 1 85 ? -4.720 2.868 0.376 1.00 94.25 85 PHE A CA 1
ATOM 703 C C . PHE A 1 85 ? -4.231 3.866 -0.696 1.00 94.25 85 PHE A C 1
ATOM 705 O O . PHE A 1 85 ? -3.448 3.462 -1.561 1.00 94.25 85 PHE A O 1
ATOM 712 N N . PRO A 1 86 ? -4.616 5.161 -0.682 1.00 94.62 86 PRO A N 1
ATOM 713 C CA . PRO A 1 86 ? -4.079 6.136 -1.632 1.00 94.62 86 PRO A CA 1
ATOM 714 C C . PRO A 1 86 ? -2.554 6.269 -1.575 1.00 94.62 86 PRO A C 1
ATOM 716 O O . PRO A 1 86 ? -1.913 6.350 -2.624 1.00 94.62 86 PRO A O 1
ATOM 719 N N . SER A 1 87 ? -1.963 6.253 -0.378 1.00 95.44 87 SER A N 1
ATOM 720 C CA . SER A 1 87 ? -0.509 6.307 -0.221 1.00 95.44 87 SER A CA 1
ATOM 721 C C . SER A 1 87 ? 0.150 5.000 -0.646 1.00 95.44 87 SER A C 1
ATOM 723 O O . SER A 1 87 ? 1.137 5.029 -1.378 1.00 95.44 87 SER A O 1
ATOM 725 N N . ALA A 1 88 ? -0.432 3.853 -0.286 1.00 95.19 88 ALA A N 1
ATOM 726 C CA . ALA A 1 88 ? 0.034 2.549 -0.750 1.00 95.19 88 ALA A CA 1
ATOM 727 C C . ALA A 1 88 ? 0.049 2.467 -2.287 1.00 95.19 88 ALA A C 1
ATOM 729 O O . ALA A 1 88 ? 1.012 1.970 -2.875 1.00 95.19 88 ALA A O 1
ATOM 730 N N . MET A 1 89 ? -0.973 3.021 -2.948 1.00 94.62 89 MET A N 1
ATOM 731 C CA . MET A 1 89 ? -1.040 3.149 -4.405 1.00 94.62 89 MET A CA 1
ATOM 732 C C . MET A 1 89 ? 0.087 4.019 -4.957 1.00 94.62 89 MET A C 1
ATOM 734 O O . MET A 1 89 ? 0.755 3.612 -5.902 1.00 94.62 89 MET A O 1
ATOM 738 N N . ALA A 1 90 ? 0.311 5.200 -4.378 1.00 94.06 90 ALA A N 1
ATOM 739 C CA . ALA A 1 90 ? 1.360 6.112 -4.830 1.00 94.06 90 ALA A CA 1
ATOM 740 C C . ALA A 1 90 ? 2.756 5.472 -4.728 1.00 94.06 90 ALA A C 1
ATOM 742 O O . ALA A 1 90 ? 3.530 5.519 -5.684 1.00 94.06 90 ALA A O 1
ATOM 743 N N . ILE A 1 91 ? 3.045 4.810 -3.603 1.00 94.50 91 ILE A N 1
ATOM 744 C CA . ILE A 1 91 ? 4.306 4.092 -3.378 1.00 94.50 91 ILE A CA 1
ATOM 745 C C . ILE A 1 91 ? 4.457 2.954 -4.396 1.00 94.50 91 ILE A C 1
ATOM 747 O O . ILE A 1 91 ? 5.470 2.869 -5.086 1.00 94.50 91 ILE A O 1
ATOM 751 N N . SER A 1 92 ? 3.430 2.114 -4.540 1.00 94.19 92 SER A N 1
ATOM 752 C CA . SER A 1 92 ? 3.453 0.955 -5.443 1.00 94.19 92 SER A CA 1
ATOM 753 C C . SER A 1 92 ? 3.645 1.361 -6.904 1.00 94.19 92 SER A C 1
ATOM 755 O O . SER A 1 92 ? 4.471 0.791 -7.613 1.00 94.19 92 SER A O 1
ATOM 757 N N . VAL A 1 93 ? 2.913 2.382 -7.361 1.00 93.44 93 VAL A N 1
ATOM 758 C CA . VAL A 1 93 ? 3.007 2.888 -8.736 1.00 93.44 93 VAL A CA 1
ATOM 759 C C . VAL A 1 93 ? 4.392 3.465 -9.014 1.00 93.44 93 VAL A C 1
ATOM 761 O O . VAL A 1 93 ? 4.922 3.239 -10.099 1.00 93.44 93 VAL A O 1
ATOM 764 N N . ARG A 1 94 ? 5.017 4.148 -8.048 1.00 92.44 94 ARG A N 1
ATOM 765 C CA . ARG A 1 94 ? 6.379 4.672 -8.209 1.00 92.44 94 ARG A CA 1
ATOM 766 C C . ARG A 1 94 ? 7.386 3.563 -8.512 1.00 92.44 94 ARG A C 1
ATOM 768 O O . ARG A 1 94 ? 8.182 3.718 -9.437 1.00 92.44 94 ARG A O 1
ATOM 775 N N . PHE A 1 95 ? 7.332 2.451 -7.782 1.00 92.38 95 PHE A N 1
ATOM 776 C CA . PHE A 1 95 ? 8.228 1.323 -8.038 1.00 92.38 95 PHE A CA 1
ATOM 777 C C . PHE A 1 95 ? 7.880 0.575 -9.330 1.00 92.38 95 PHE A C 1
ATOM 779 O O . PHE A 1 95 ? 8.783 0.257 -10.095 1.00 92.38 95 PHE A O 1
ATOM 786 N N . LEU A 1 96 ? 6.596 0.387 -9.649 1.00 90.56 96 LEU A N 1
ATOM 787 C CA . LEU A 1 96 ? 6.183 -0.213 -10.925 1.00 90.56 96 LEU A CA 1
ATOM 788 C C . LEU A 1 96 ? 6.636 0.615 -12.138 1.00 90.56 96 LEU A C 1
ATOM 790 O O . LEU A 1 96 ? 7.098 0.063 -13.128 1.00 90.56 96 LEU A O 1
ATOM 794 N N . VAL A 1 97 ? 6.541 1.948 -12.066 1.00 89.56 97 VAL A N 1
ATOM 795 C CA . VAL A 1 97 ? 7.046 2.847 -13.119 1.00 89.56 97 VAL A CA 1
ATOM 796 C C . VAL A 1 97 ? 8.563 2.724 -13.260 1.00 89.56 97 VAL A C 1
ATOM 798 O O . VAL A 1 97 ? 9.074 2.783 -14.377 1.00 89.56 97 VAL A O 1
ATOM 801 N N . LYS A 1 98 ? 9.287 2.576 -12.145 1.00 88.06 98 LYS A N 1
ATOM 802 C CA . LYS A 1 98 ? 10.741 2.380 -12.147 1.00 88.06 98 LYS A CA 1
ATOM 803 C C . LYS A 1 98 ? 11.112 1.049 -12.812 1.00 88.06 98 LYS A C 1
ATOM 805 O O . LYS A 1 98 ? 11.880 1.070 -13.769 1.00 88.06 98 LYS A O 1
ATOM 810 N N . ALA A 1 99 ? 10.478 -0.050 -12.404 1.00 87.31 99 ALA A N 1
ATOM 811 C CA . ALA A 1 99 ? 10.683 -1.378 -12.984 1.00 87.31 99 ALA A CA 1
ATOM 812 C C . ALA A 1 99 ? 10.341 -1.423 -14.488 1.00 87.31 99 ALA A C 1
ATOM 814 O O . ALA A 1 99 ? 11.101 -1.962 -15.288 1.00 87.31 99 ALA A O 1
ATOM 815 N N . GLU A 1 100 ? 9.244 -0.787 -14.914 1.00 84.88 100 GLU A N 1
ATOM 816 C CA . GLU A 1 100 ? 8.864 -0.713 -16.335 1.00 84.88 100 GLU A CA 1
ATOM 817 C C . GLU A 1 100 ? 9.895 0.064 -17.172 1.00 84.88 100 GLU A C 1
ATOM 819 O O . GLU A 1 100 ? 10.179 -0.300 -18.311 1.00 84.88 100 GLU A O 1
ATOM 824 N N . ARG A 1 101 ? 10.487 1.131 -16.620 1.00 83.44 101 ARG A N 1
ATOM 825 C CA . ARG A 1 101 ? 11.537 1.902 -17.309 1.00 83.44 101 ARG A CA 1
ATOM 826 C C . ARG A 1 101 ? 12.837 1.122 -17.450 1.00 83.44 101 ARG A C 1
ATOM 828 O O . ARG A 1 101 ? 13.509 1.275 -18.466 1.00 83.44 101 ARG A O 1
ATOM 835 N N . GLU A 1 102 ? 13.184 0.320 -16.449 1.00 81.44 102 GLU A N 1
ATOM 836 C CA . GLU A 1 102 ? 14.363 -0.550 -16.484 1.00 81.44 102 GLU A CA 1
ATOM 837 C C . GLU A 1 10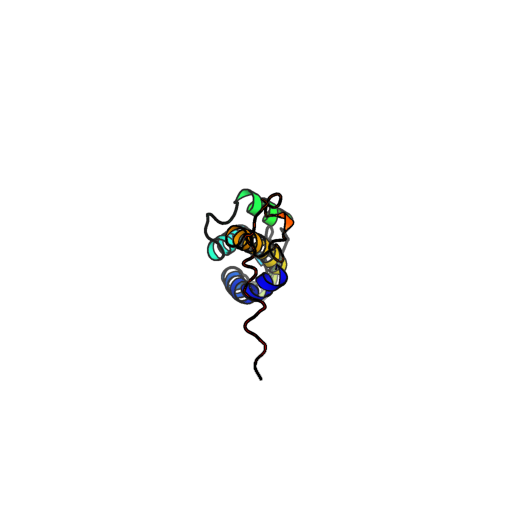2 ? 14.178 -1.686 -17.501 1.00 81.44 102 GLU A C 1
ATOM 839 O O . GLU A 1 102 ? 15.077 -1.947 -18.299 1.00 81.44 102 GLU A O 1
ATOM 844 N N . ASN A 1 103 ? 12.985 -2.289 -17.553 1.00 75.38 103 ASN A N 1
ATOM 845 C CA . ASN A 1 103 ? 12.659 -3.357 -18.502 1.00 75.38 103 ASN A CA 1
ATOM 846 C C . ASN A 1 103 ? 12.395 -2.855 -19.932 1.00 75.38 103 ASN A C 1
ATOM 848 O O . ASN A 1 103 ? 12.604 -3.586 -20.902 1.00 75.38 103 ASN A O 1
ATOM 852 N N . ASN A 1 104 ? 11.937 -1.611 -20.091 1.00 69.38 104 ASN A N 1
ATOM 853 C CA . ASN A 1 104 ? 11.659 -1.006 -21.387 1.00 69.38 104 ASN A CA 1
ATOM 854 C C . ASN A 1 104 ? 12.199 0.436 -21.452 1.00 69.38 104 ASN A C 1
ATOM 856 O O . ASN A 1 104 ? 11.450 1.391 -21.202 1.00 69.38 104 ASN A O 1
ATOM 860 N N . PRO A 1 105 ? 13.466 0.633 -21.867 1.00 61.47 105 PRO A N 1
ATOM 861 C CA . PRO A 1 105 ? 14.089 1.959 -21.942 1.00 61.47 105 PRO A CA 1
ATOM 862 C C . PRO A 1 105 ? 13.419 2.900 -22.963 1.00 61.47 105 PRO A C 1
ATOM 864 O O . PRO A 1 105 ? 13.611 4.117 -22.918 1.00 61.47 105 PRO A O 1
ATOM 867 N N . PHE A 1 106 ? 12.588 2.363 -23.863 1.00 58.50 106 PHE A N 1
ATOM 868 C CA . PHE A 1 106 ? 11.849 3.122 -24.876 1.00 58.50 106 PHE A CA 1
ATOM 869 C C . PHE A 1 106 ? 10.428 3.497 -24.441 1.00 58.50 106 PHE A C 1
ATOM 871 O O . PHE A 1 106 ? 9.762 4.283 -25.111 1.00 58.50 106 PHE A O 1
ATOM 878 N N . SER A 1 107 ? 9.952 2.984 -23.303 1.00 58.38 107 SER A N 1
ATOM 879 C CA . SER A 1 107 ? 8.581 3.213 -22.829 1.00 58.38 107 SER A CA 1
ATOM 880 C C . SER A 1 107 ? 8.290 4.683 -22.468 1.00 58.38 107 SER A C 1
ATOM 882 O O . SER A 1 107 ? 7.126 5.082 -22.402 1.00 58.38 107 SER A O 1
ATOM 884 N N . GLY A 1 108 ? 9.330 5.506 -22.269 1.00 53.84 108 GLY A N 1
ATOM 885 C CA . GLY A 1 108 ? 9.235 6.934 -21.932 1.00 53.84 108 GLY A CA 1
ATOM 886 C C . GLY A 1 108 ? 9.798 7.910 -22.972 1.00 53.84 108 GLY A C 1
ATOM 887 O O . GLY A 1 108 ? 9.638 9.118 -22.807 1.00 53.84 108 GLY A O 1
ATOM 888 N N . THR A 1 109 ? 10.439 7.427 -24.037 1.00 53.94 109 THR A N 1
ATOM 889 C CA . THR A 1 109 ? 11.000 8.266 -25.103 1.00 53.94 109 THR A CA 1
ATOM 890 C C . THR A 1 109 ? 10.158 8.083 -26.359 1.00 53.94 109 THR A C 1
ATOM 892 O O . THR A 1 109 ? 10.223 7.064 -27.038 1.00 53.94 109 THR A O 1
ATOM 895 N N . GLY A 1 110 ? 9.312 9.068 -26.670 1.00 51.81 110 GLY A N 1
ATOM 896 C CA . GLY A 1 110 ? 8.596 9.079 -27.943 1.00 51.81 110 GLY A CA 1
ATOM 897 C C . GLY A 1 110 ? 9.608 9.038 -29.083 1.00 51.81 110 GLY A C 1
ATOM 898 O O . GLY A 1 110 ? 10.321 10.020 -29.237 1.00 51.81 110 GLY A O 1
ATOM 899 N N . LEU A 1 111 ? 9.652 7.909 -29.809 1.00 56.72 111 LEU A N 1
ATOM 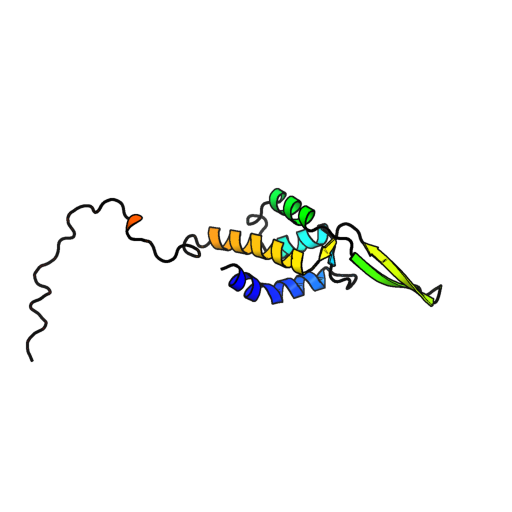900 C CA . LEU A 1 111 ? 10.395 7.632 -31.048 1.00 56.72 111 LEU A CA 1
ATOM 901 C C . LEU A 1 111 ? 11.842 8.145 -31.065 1.00 56.72 111 LEU A C 1
ATOM 903 O O . LEU A 1 111 ? 12.082 9.346 -31.067 1.00 56.72 111 LEU A O 1
ATOM 907 N N . VAL A 1 112 ? 12.811 7.230 -31.186 1.00 56.22 112 VAL A N 1
ATOM 908 C CA . VAL A 1 112 ? 14.229 7.524 -31.466 1.00 56.22 112 VAL A CA 1
ATOM 909 C C . VAL A 1 112 ? 14.360 8.745 -32.382 1.00 56.22 112 VAL A C 1
ATOM 911 O O . VAL A 1 112 ? 14.116 8.676 -33.585 1.00 56.22 112 VAL A O 1
ATOM 914 N N . GLN A 1 113 ? 14.706 9.896 -31.807 1.00 53.97 113 GLN A N 1
ATOM 915 C CA . GLN A 1 113 ? 14.919 11.094 -32.606 1.00 53.97 113 GLN A CA 1
ATOM 916 C C . GLN A 1 113 ? 16.214 10.892 -33.389 1.00 53.97 113 GLN A C 1
ATOM 918 O O . GLN A 1 113 ? 17.198 10.420 -32.820 1.00 53.97 113 GLN A O 1
ATOM 923 N N . LEU A 1 114 ? 16.222 11.275 -34.668 1.00 53.12 114 LEU A N 1
ATOM 924 C CA . LEU A 1 114 ? 17.347 11.132 -35.609 1.00 53.12 114 LEU A CA 1
ATOM 925 C C . LEU A 1 114 ? 18.699 11.655 -35.087 1.00 53.12 114 LEU A C 1
ATOM 927 O O . LEU A 1 114 ? 19.738 11.282 -35.609 1.00 53.12 114 LEU A O 1
ATOM 931 N N . ARG A 1 115 ? 18.686 12.468 -34.029 1.00 55.09 115 ARG A N 1
ATOM 932 C CA . ARG A 1 115 ? 19.854 12.960 -33.287 1.00 55.09 115 ARG A CA 1
ATOM 933 C C . ARG A 1 115 ? 20.566 11.927 -32.393 1.00 55.09 115 ARG A C 1
ATOM 935 O O . ARG A 1 115 ? 21.626 12.240 -31.872 1.00 55.09 115 ARG A O 1
ATOM 942 N N . HIS A 1 116 ? 20.003 10.730 -32.197 1.00 52.34 116 HIS A N 1
ATOM 943 C CA . HIS A 1 116 ? 20.659 9.614 -31.488 1.00 52.34 116 HIS A CA 1
ATOM 944 C C . HIS A 1 116 ? 21.514 8.731 -32.401 1.00 52.34 116 HIS A C 1
ATOM 946 O O . HIS A 1 116 ? 22.316 7.937 -31.916 1.00 52.34 116 HIS A O 1
ATOM 952 N N . PHE A 1 117 ? 21.357 8.866 -33.716 1.00 58.78 117 PHE A N 1
ATOM 953 C CA . PHE A 1 117 ? 22.361 8.389 -34.651 1.00 58.78 117 PHE A CA 1
ATOM 954 C C . PHE A 1 117 ? 23.436 9.476 -34.711 1.00 58.78 117 PHE A C 1
ATOM 956 O O . PHE A 1 117 ? 23.106 10.658 -34.811 1.00 58.78 117 PHE A O 1
ATOM 963 N N . GLY A 1 118 ? 24.707 9.089 -34.565 1.00 56.84 118 GLY A N 1
ATOM 964 C CA . GLY A 1 118 ? 25.845 10.006 -34.686 1.00 56.84 118 GLY A CA 1
ATOM 965 C C . GLY A 1 118 ? 25.826 10.792 -36.008 1.00 56.84 118 GLY A C 1
ATOM 966 O O . GLY A 1 118 ? 24.969 10.540 -36.860 1.00 56.84 118 GLY A O 1
ATOM 967 N N . PRO A 1 119 ? 26.752 11.755 -36.198 1.00 58.56 119 PRO A N 1
ATOM 968 C CA . PRO A 1 119 ? 26.771 12.582 -37.402 1.00 58.56 119 PRO A CA 1
ATOM 969 C C . PRO A 1 119 ? 26.696 11.684 -38.643 1.00 58.56 119 PRO A C 1
ATOM 971 O O . PRO A 1 119 ? 27.320 10.619 -38.642 1.00 58.56 119 PRO A O 1
ATOM 974 N N . PRO A 1 120 ? 25.898 12.062 -39.658 1.00 49.44 120 PRO A N 1
ATOM 975 C CA . PRO A 1 120 ? 25.596 11.188 -40.776 1.00 49.44 120 PRO A CA 1
ATOM 976 C C . PRO A 1 120 ? 26.916 10.807 -41.435 1.00 49.44 120 PRO A C 1
ATOM 978 O O . PRO A 1 120 ? 27.581 11.652 -42.032 1.00 49.44 120 PRO A O 1
ATOM 981 N N . SER A 1 121 ? 27.315 9.544 -41.300 1.00 52.47 121 SER A N 1
ATOM 982 C CA . SER A 1 121 ? 28.376 9.006 -42.127 1.00 52.47 121 SER A CA 1
ATOM 983 C C . SER A 1 121 ? 27.873 9.085 -43.561 1.00 52.47 121 SER A C 1
ATOM 985 O O . SER A 1 121 ? 26.885 8.461 -43.956 1.00 52.47 121 SER A O 1
ATOM 987 N N . GLU A 1 122 ? 28.507 9.969 -44.320 1.00 51.56 122 GLU A N 1
ATOM 988 C CA . GLU A 1 122 ? 28.304 10.111 -45.746 1.00 51.56 122 GLU A CA 1
ATOM 989 C C . GLU A 1 122 ? 28.335 8.732 -46.418 1.00 51.56 122 GLU A C 1
ATOM 991 O O . GLU A 1 122 ? 29.227 7.924 -46.156 1.00 51.56 122 GLU A O 1
ATOM 996 N N . LYS A 1 123 ? 27.386 8.538 -47.346 1.00 46.94 123 LYS A N 1
ATOM 997 C CA . LYS A 1 123 ? 27.217 7.413 -48.292 1.00 46.94 123 LYS A CA 1
ATOM 998 C C . LYS A 1 123 ? 26.158 6.374 -47.913 1.00 46.94 123 LYS A C 1
ATOM 1000 O O . LYS A 1 123 ? 26.388 5.170 -47.953 1.00 46.94 123 LYS A O 1
ATOM 1005 N N . VAL A 1 124 ? 24.917 6.839 -47.760 1.00 45.81 124 VAL A N 1
ATOM 1006 C CA . VAL A 1 124 ? 23.778 6.060 -48.273 1.00 45.81 124 VAL A CA 1
ATOM 1007 C C . VAL A 1 124 ? 23.904 6.050 -49.797 1.00 45.81 124 VAL A C 1
ATOM 1009 O O . VAL A 1 124 ? 23.616 7.049 -50.458 1.00 45.81 124 VAL A O 1
ATOM 1012 N N . ILE A 1 125 ? 24.390 4.940 -50.352 1.00 50.22 125 ILE A N 1
ATOM 1013 C CA . ILE A 1 125 ? 24.405 4.683 -51.794 1.00 50.22 125 ILE A CA 1
ATOM 1014 C C . ILE A 1 125 ? 22.943 4.666 -52.257 1.00 50.22 125 ILE A C 1
ATOM 1016 O O . ILE A 1 125 ? 22.219 3.689 -52.073 1.00 50.22 125 ILE A O 1
ATOM 1020 N N . ARG A 1 126 ? 22.476 5.788 -52.809 1.00 43.88 126 ARG A N 1
ATOM 1021 C CA . ARG A 1 126 ? 21.196 5.854 -53.513 1.00 43.88 126 ARG A CA 1
ATOM 1022 C C . ARG A 1 126 ? 21.381 5.142 -54.847 1.00 43.88 126 ARG A C 1
ATOM 1024 O O . ARG A 1 126 ? 22.046 5.679 -55.724 1.00 43.88 126 ARG A O 1
ATOM 1031 N N . ASN A 1 127 ? 20.791 3.958 -55.000 1.00 49.34 127 ASN A N 1
ATOM 1032 C CA . ASN A 1 127 ? 20.607 3.353 -56.318 1.00 49.34 127 ASN A CA 1
ATOM 1033 C C . ASN A 1 127 ? 19.721 4.287 -57.170 1.00 49.34 127 ASN A C 1
ATOM 1035 O O . ASN A 1 127 ? 18.568 4.515 -56.789 1.00 49.34 127 ASN A O 1
ATOM 1039 N N . PRO A 1 128 ? 20.215 4.838 -58.294 1.00 52.22 128 PRO A N 1
ATOM 1040 C CA . PRO A 1 128 ? 19.459 5.791 -59.109 1.00 52.22 128 PRO A CA 1
ATOM 1041 C C . PRO A 1 128 ? 18.339 5.148 -59.954 1.00 52.22 128 PRO A C 1
ATOM 1043 O O . PRO A 1 128 ? 17.475 5.863 -60.452 1.00 52.22 128 PRO A O 1
ATOM 1046 N N . ASP A 1 129 ? 18.267 3.816 -60.053 1.00 53.19 129 ASP A N 1
ATOM 1047 C CA . ASP A 1 129 ? 17.352 3.123 -60.982 1.00 53.19 129 ASP A CA 1
ATOM 1048 C C . ASP A 1 129 ? 15.932 2.835 -60.460 1.00 53.19 129 ASP A C 1
ATOM 1050 O O . ASP A 1 129 ? 15.103 2.254 -61.164 1.00 53.19 129 ASP A O 1
ATOM 1054 N N . ILE A 1 130 ? 15.581 3.251 -59.240 1.00 53.66 130 ILE A N 1
ATOM 1055 C CA . ILE A 1 130 ? 14.250 2.938 -58.678 1.00 53.66 130 ILE A CA 1
ATOM 1056 C C . ILE A 1 130 ? 13.138 3.819 -59.289 1.00 53.66 130 ILE A C 1
ATOM 1058 O O . ILE A 1 130 ? 11.962 3.457 -59.237 1.00 53.66 130 ILE A O 1
ATOM 1062 N N . GLN A 1 131 ? 13.476 4.940 -59.940 1.00 50.72 131 GLN A N 1
ATOM 1063 C CA . GLN A 1 131 ? 12.470 5.851 -60.505 1.00 50.72 131 GLN A CA 1
ATOM 1064 C C . GLN A 1 131 ? 11.942 5.463 -61.899 1.00 50.72 131 GLN A C 1
ATOM 1066 O O . GLN A 1 131 ? 10.901 5.982 -62.299 1.00 50.72 131 GLN A O 1
ATOM 1071 N N . GLN A 1 132 ? 12.563 4.524 -62.624 1.00 52.50 132 GLN A N 1
ATOM 1072 C CA . GLN A 1 132 ? 12.144 4.197 -64.001 1.00 52.50 132 GLN A CA 1
ATOM 1073 C C . GLN A 1 132 ? 11.090 3.080 -64.133 1.00 52.50 132 GLN A C 1
ATOM 1075 O O . GLN A 1 132 ? 10.541 2.893 -65.214 1.00 52.50 132 GLN A O 1
ATOM 1080 N N . LYS A 1 133 ? 10.721 2.363 -63.060 1.00 51.53 133 LYS A N 1
ATOM 1081 C CA . LYS A 1 133 ? 9.788 1.211 -63.146 1.00 51.53 133 LYS A CA 1
ATOM 1082 C C . LYS A 1 133 ? 8.307 1.502 -62.844 1.00 51.53 133 LYS A C 1
ATOM 1084 O O . LYS A 1 133 ? 7.541 0.563 -62.659 1.00 51.53 133 LYS A O 1
ATOM 1089 N N . ARG A 1 134 ? 7.864 2.766 -62.788 1.00 52.97 134 ARG A N 1
ATOM 1090 C CA . ARG A 1 134 ? 6.463 3.114 -62.436 1.00 52.97 134 ARG A CA 1
ATOM 1091 C C . ARG A 1 134 ? 5.684 3.939 -63.471 1.00 52.97 134 ARG A C 1
ATOM 1093 O O . ARG A 1 134 ? 4.754 4.644 -63.093 1.00 52.97 134 ARG A O 1
ATOM 1100 N N . ARG A 1 135 ? 6.004 3.842 -64.766 1.00 46.47 135 ARG A N 1
ATOM 1101 C CA . ARG A 1 135 ? 5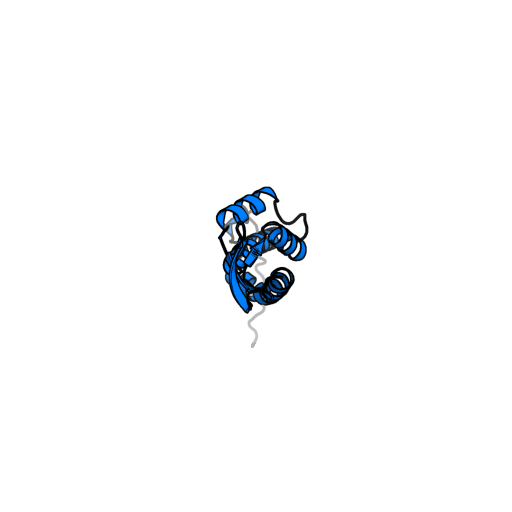.148 4.389 -65.840 1.00 46.47 135 ARG A CA 1
ATOM 1102 C C . ARG A 1 135 ? 5.153 3.513 -67.093 1.00 46.47 135 ARG A C 1
ATOM 1104 O O . ARG A 1 135 ? 5.883 3.805 -68.028 1.00 46.47 135 ARG A O 1
ATOM 1111 N N . ILE A 1 136 ? 4.317 2.476 -67.102 1.00 46.59 136 ILE A N 1
ATOM 1112 C CA . ILE A 1 136 ? 3.639 1.989 -68.314 1.00 46.59 136 ILE A CA 1
ATOM 1113 C C . ILE A 1 136 ? 2.246 1.536 -67.868 1.00 46.59 136 ILE A C 1
ATOM 1115 O O . ILE A 1 136 ? 2.115 0.419 -67.387 1.00 46.59 136 ILE A O 1
ATOM 1119 N N . PHE A 1 137 ? 1.280 2.453 -67.918 1.00 42.22 137 PHE A N 1
ATOM 1120 C CA . PHE A 1 137 ? -0.121 2.288 -68.325 1.00 42.22 137 PHE A CA 1
ATOM 1121 C C . PHE A 1 137 ? -0.674 3.695 -68.563 1.00 42.22 137 PHE A C 1
ATOM 1123 O O . PHE A 1 137 ? -0.389 4.575 -67.715 1.00 42.22 137 PHE A O 1
#

Foldseek 3Di:
DLVVLLVVCVVVLVVLQVVQ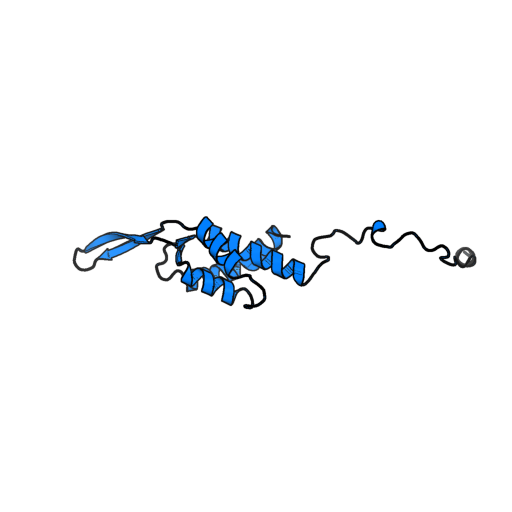PPQVQQKHALVSLVVSLVVLDPPVLDDPVVSVVLLVVQWDKTWGWDQDPVVRDIDIDIDGRIHGSVSSSVSNSVSVVSSCCVVPVCPPPDDDDPPVPPDDPPDPPPPPPPPPPPDDD